Protein AF-A0A5X8MRQ5-F1 (afdb_monomer)

Secondary structure (DSSP, 8-state):
---HHHHHHHHHHHHHHHHHHTTS---TTHHHHHHHHHHHHHHHHHHHHTSTT--HHHHHHHHHHHHHHHHHHHHHHHHHHHHHH-SS-HHHHHHHHHHHHHHHHHHHHHHHHHHHHT-

Mean predicted aligned error: 6.03 Å

Foldseek 3Di:
DQPVLLLVLLVVLLVLLCVCPVVLDHDPCNLVSLVVSLVSLVVSLVSLCPDPLNDVLLNVLSVQLSVLSVVLNVLVVVLVVVVVPDDPPVVVNVVSSVSSVVSSVSSSVSSVSNSVSSD

Structure (mmCIF, N/CA/C/O backbone):
data_AF-A0A5X8MRQ5-F1
#
_entry.id   AF-A0A5X8MRQ5-F1
#
loop_
_atom_site.group_PDB
_atom_site.id
_atom_site.type_symbol
_atom_site.label_atom_id
_atom_site.label_alt_id
_atom_site.label_comp_id
_atom_site.label_asym_id
_atom_site.label_entity_id
_atom_site.label_seq_id
_atom_site.pdbx_PDB_ins_code
_atom_site.Cartn_x
_atom_site.Cartn_y
_atom_site.Cartn_z
_atom_site.occupancy
_atom_site.B_iso_or_equiv
_atom_site.auth_seq_id
_atom_site.auth_comp_id
_atom_site.auth_asym_id
_atom_site.auth_atom_id
_atom_site.pdbx_PDB_model_num
ATOM 1 N N . MET A 1 1 ? -14.031 6.960 21.372 1.00 38.12 1 MET A N 1
ATOM 2 C CA . MET A 1 1 ? -13.671 7.915 20.297 1.00 38.12 1 MET A CA 1
ATOM 3 C C . MET A 1 1 ? -13.333 7.099 19.062 1.00 38.12 1 MET A C 1
ATOM 5 O O . MET A 1 1 ? -12.522 6.192 19.183 1.00 38.12 1 MET A O 1
ATOM 9 N N . LYS A 1 2 ? -13.997 7.332 17.920 1.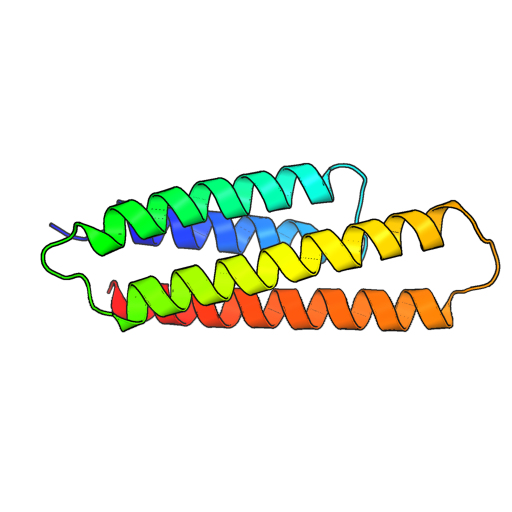00 42.25 2 LYS A N 1
ATOM 10 C CA . LYS A 1 2 ? -13.686 6.609 16.675 1.00 42.25 2 LYS A CA 1
ATOM 11 C C . LYS A 1 2 ? -12.208 6.801 16.348 1.00 42.25 2 LYS A C 1
ATOM 13 O O . LYS A 1 2 ? -11.711 7.923 16.422 1.00 42.25 2 LYS A O 1
ATOM 18 N N . ASN A 1 3 ? -11.533 5.725 15.961 1.00 59.94 3 ASN A N 1
ATOM 19 C CA . ASN A 1 3 ? -10.128 5.722 15.559 1.00 59.94 3 ASN A CA 1
ATOM 20 C C . ASN A 1 3 ? -9.953 6.344 14.150 1.00 59.94 3 ASN A C 1
ATOM 22 O O . ASN A 1 3 ? -9.235 5.834 13.293 1.00 59.94 3 ASN A O 1
ATOM 26 N N . THR A 1 4 ? -10.676 7.442 13.891 1.00 64.12 4 THR A N 1
ATOM 27 C CA . THR A 1 4 ? -10.811 8.140 12.606 1.00 64.12 4 THR A CA 1
ATOM 28 C C . THR A 1 4 ? -9.449 8.548 12.055 1.00 64.12 4 THR A C 1
ATOM 30 O O . THR A 1 4 ? -9.262 8.553 10.847 1.00 64.12 4 THR A O 1
ATOM 33 N N . SER A 1 5 ? -8.481 8.820 12.937 1.00 83.44 5 SER A N 1
ATOM 34 C CA . SER A 1 5 ? -7.095 9.097 12.556 1.00 83.44 5 SER A CA 1
ATOM 35 C C . SER A 1 5 ? -6.444 7.897 11.854 1.00 83.44 5 SER A C 1
ATOM 37 O O . SER A 1 5 ? -6.003 8.031 10.718 1.00 83.44 5 SER A O 1
ATOM 39 N N . VAL A 1 6 ? -6.486 6.699 12.457 1.00 86.50 6 VAL A N 1
ATOM 40 C CA . VAL A 1 6 ? -5.896 5.472 11.883 1.00 86.50 6 VAL A CA 1
ATOM 41 C C . VAL A 1 6 ? -6.580 5.090 10.571 1.00 86.50 6 VAL A C 1
ATOM 43 O O . VAL A 1 6 ? -5.906 4.809 9.582 1.00 86.50 6 VAL A O 1
ATOM 46 N N . ALA A 1 7 ? -7.914 5.133 10.528 1.00 88.75 7 ALA A N 1
ATOM 47 C CA . ALA A 1 7 ? -8.667 4.814 9.315 1.00 88.75 7 ALA A CA 1
ATOM 48 C C . ALA A 1 7 ? -8.362 5.788 8.158 1.00 88.75 7 ALA A C 1
ATOM 50 O O . ALA A 1 7 ? -8.247 5.357 7.010 1.00 88.75 7 ALA A O 1
ATOM 51 N N . ASN A 1 8 ? -8.190 7.081 8.457 1.00 90.62 8 ASN A N 1
ATOM 52 C CA . ASN A 1 8 ? -7.799 8.086 7.468 1.00 90.62 8 ASN A CA 1
ATOM 53 C C . ASN A 1 8 ? -6.365 7.866 6.976 1.00 90.62 8 ASN A C 1
ATOM 55 O O . ASN A 1 8 ? -6.115 7.994 5.781 1.00 90.62 8 ASN A O 1
ATOM 59 N N . THR A 1 9 ? -5.432 7.519 7.866 1.00 91.31 9 THR A N 1
ATOM 60 C CA . THR A 1 9 ? -4.049 7.208 7.485 1.00 91.31 9 THR A CA 1
ATOM 61 C C . THR A 1 9 ? -3.983 5.983 6.577 1.00 91.31 9 THR A C 1
ATOM 63 O O . THR A 1 9 ? -3.328 6.037 5.541 1.00 91.31 9 THR A O 1
ATOM 66 N N . ILE A 1 10 ? -4.716 4.914 6.903 1.00 93.00 10 ILE A N 1
ATOM 67 C CA . ILE A 1 10 ? -4.826 3.719 6.052 1.00 93.00 10 ILE A CA 1
ATOM 68 C C . ILE A 1 10 ? -5.371 4.086 4.668 1.00 93.00 10 ILE A C 1
ATOM 70 O O . ILE A 1 10 ? -4.835 3.637 3.662 1.00 93.00 10 ILE A O 1
ATOM 74 N N . GLU A 1 11 ? -6.397 4.937 4.593 1.00 93.81 11 GLU A N 1
ATOM 75 C CA . GLU A 1 11 ? -6.936 5.397 3.308 1.00 93.81 11 GLU A CA 1
ATOM 76 C C . GLU A 1 11 ? -5.951 6.266 2.512 1.00 93.81 11 GLU A C 1
ATOM 78 O O . GLU A 1 11 ? -5.920 6.192 1.286 1.00 93.81 11 GLU A O 1
ATOM 83 N N . GLN A 1 12 ? -5.147 7.095 3.178 1.00 93.81 12 GLN A N 1
ATOM 84 C CA . GLN A 1 12 ? -4.104 7.8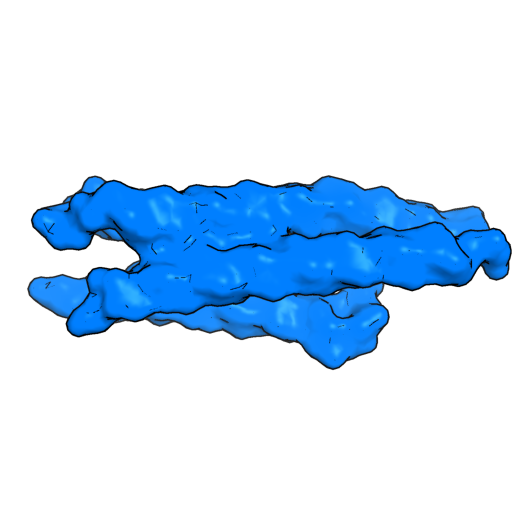70 2.501 1.00 93.81 12 GLN A CA 1
ATOM 85 C C . GLN A 1 12 ? -3.028 6.959 1.913 1.00 93.81 12 GLN A C 1
ATOM 87 O O . GLN A 1 12 ? -2.620 7.160 0.774 1.00 93.81 12 GLN A O 1
ATOM 92 N N . VAL A 1 13 ? -2.609 5.938 2.660 1.00 94.75 13 VAL A N 1
ATOM 93 C CA . VAL A 1 13 ? -1.640 4.943 2.188 1.00 94.75 13 VAL A CA 1
ATOM 94 C C . VAL A 1 13 ? -2.187 4.176 0.986 1.00 94.75 13 VAL A C 1
ATOM 96 O O . VAL A 1 13 ? -1.490 4.044 -0.014 1.00 94.75 13 VAL A O 1
ATOM 99 N N . ASP A 1 14 ? -3.447 3.745 1.052 1.00 94.62 14 ASP A N 1
ATOM 100 C CA . ASP A 1 14 ? -4.141 3.065 -0.046 1.00 94.62 14 ASP A CA 1
ATOM 101 C C . ASP A 1 14 ? -4.092 3.900 -1.339 1.00 94.62 14 ASP A C 1
ATOM 103 O O . ASP A 1 14 ? -3.694 3.406 -2.389 1.00 94.62 14 ASP A O 1
ATOM 107 N N . LYS A 1 15 ? -4.374 5.208 -1.246 1.00 93.38 15 LYS A N 1
ATOM 108 C CA . LYS A 1 15 ? -4.285 6.140 -2.385 1.00 93.38 15 LYS A CA 1
ATOM 109 C C . LYS A 1 15 ? -2.865 6.296 -2.925 1.00 93.38 15 LYS A C 1
ATOM 111 O O . LYS A 1 15 ? -2.698 6.405 -4.136 1.00 93.38 15 LYS A O 1
ATOM 116 N N . ILE A 1 16 ? -1.855 6.323 -2.052 1.00 92.38 16 ILE A N 1
ATOM 117 C CA . ILE A 1 16 ? -0.451 6.419 -2.475 1.00 92.38 16 ILE A CA 1
ATOM 118 C C . ILE A 1 16 ? -0.063 5.184 -3.289 1.00 92.38 16 ILE A C 1
ATOM 120 O O . ILE A 1 16 ? 0.504 5.339 -4.367 1.00 92.38 16 ILE A O 1
ATOM 124 N N . ILE A 1 17 ? -0.391 3.982 -2.804 1.00 91.69 17 ILE A N 1
ATOM 125 C CA . ILE A 1 17 ? -0.079 2.733 -3.510 1.00 91.69 17 ILE A CA 1
ATOM 126 C C . ILE A 1 17 ? -0.799 2.712 -4.861 1.00 91.69 17 ILE A C 1
ATOM 128 O O . ILE A 1 17 ? -0.145 2.515 -5.880 1.00 91.69 17 ILE A O 1
ATOM 132 N N . SER A 1 18 ? -2.098 3.027 -4.911 1.00 91.44 18 SER A N 1
ATOM 133 C CA . SER A 1 18 ? -2.834 3.084 -6.182 1.00 91.44 18 SER A CA 1
ATOM 134 C C . SER A 1 18 ? -2.185 4.042 -7.180 1.00 91.44 18 SER A C 1
ATOM 136 O O . SER A 1 18 ? -1.968 3.670 -8.327 1.00 91.44 18 SER A O 1
ATOM 138 N N . ALA A 1 19 ? -1.801 5.245 -6.741 1.00 88.88 19 ALA A N 1
ATOM 139 C CA . ALA A 1 19 ? -1.191 6.254 -7.606 1.00 88.88 19 ALA A CA 1
ATOM 140 C C . ALA A 1 19 ? 0.201 5.857 -8.134 1.00 88.88 19 ALA A C 1
ATOM 142 O O . ALA A 1 19 ? 0.624 6.348 -9.180 1.00 88.88 19 ALA A O 1
ATOM 143 N N . VAL A 1 20 ? 0.931 4.996 -7.416 1.00 87.06 20 VAL A N 1
ATOM 144 C CA . VAL A 1 20 ? 2.211 4.441 -7.886 1.00 87.06 20 VAL A CA 1
ATOM 145 C C . VAL A 1 20 ? 1.990 3.454 -9.039 1.00 87.06 20 VAL A C 1
ATOM 147 O O . VAL A 1 20 ? 2.793 3.417 -9.966 1.00 87.06 20 VAL A O 1
ATOM 150 N N . PHE A 1 21 ? 0.889 2.697 -9.024 1.00 84.06 21 PHE A N 1
ATOM 151 C CA . PHE A 1 21 ? 0.633 1.622 -9.991 1.00 84.06 21 PHE A CA 1
ATOM 152 C C . PHE A 1 21 ? -0.392 1.962 -11.089 1.00 84.06 21 PHE A C 1
ATOM 154 O O . PHE A 1 21 ? -0.456 1.258 -12.094 1.00 84.06 2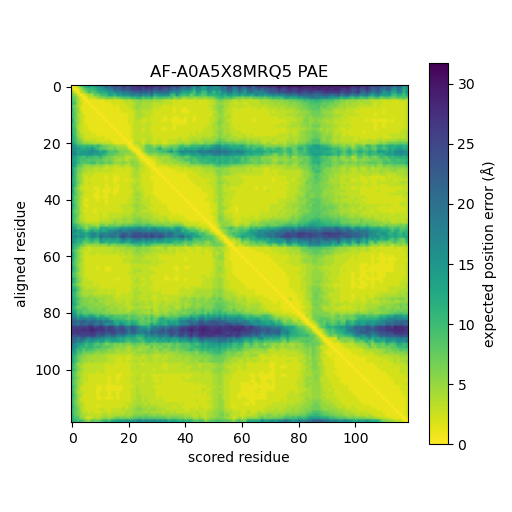1 PHE A O 1
ATOM 161 N N . GLU A 1 22 ? -1.146 3.059 -10.960 1.00 78.25 22 GLU A N 1
ATOM 162 C CA . GLU A 1 22 ? -2.241 3.453 -11.869 1.00 78.25 22 GLU A CA 1
ATOM 163 C C . GLU A 1 22 ? -1.810 3.632 -13.335 1.00 78.25 22 GLU A C 1
ATOM 165 O O . GLU A 1 22 ? -2.579 3.344 -14.248 1.00 78.25 22 GLU A O 1
ATOM 170 N N . ASN A 1 23 ? -0.568 4.063 -13.577 1.00 69.62 23 ASN A N 1
ATOM 171 C CA . ASN A 1 23 ? -0.055 4.342 -14.925 1.00 69.62 23 ASN A CA 1
ATOM 172 C C . ASN A 1 23 ? 0.818 3.221 -15.505 1.00 69.62 23 ASN A C 1
ATOM 174 O O . ASN A 1 23 ? 1.477 3.425 -16.524 1.00 69.62 23 ASN A O 1
ATOM 178 N N . SER A 1 24 ? 0.850 2.049 -14.861 1.00 67.19 24 SER A N 1
ATOM 179 C CA . SER A 1 24 ? 1.687 0.908 -15.268 1.00 67.19 24 SER A CA 1
ATOM 180 C C . SER A 1 24 ? 3.179 1.240 -15.447 1.00 67.19 24 SER A C 1
ATOM 182 O O . SER A 1 24 ? 3.883 0.599 -16.223 1.00 67.19 24 SER A O 1
ATOM 184 N N . LYS A 1 25 ? 3.663 2.286 -14.767 1.00 71.38 25 LYS A N 1
ATOM 185 C CA . LYS A 1 25 ? 5.048 2.755 -14.834 1.00 71.38 25 LYS A CA 1
ATOM 186 C C . LYS A 1 25 ? 5.494 3.242 -13.470 1.00 71.38 25 LYS A C 1
ATOM 188 O O . LYS A 1 25 ? 4.866 4.125 -12.893 1.00 71.38 25 LYS A O 1
ATOM 193 N N . LEU A 1 26 ? 6.608 2.689 -13.008 1.00 78.62 26 LEU A N 1
ATOM 194 C CA . LEU A 1 26 ? 7.329 3.193 -11.850 1.00 78.62 26 LEU A CA 1
ATOM 195 C C . LEU A 1 26 ? 8.276 4.295 -12.327 1.00 78.62 26 LEU A C 1
ATOM 197 O O . LEU A 1 26 ? 8.970 4.143 -13.330 1.00 78.62 26 LEU A O 1
ATOM 201 N N . ASP A 1 27 ? 8.272 5.420 -11.625 1.00 79.81 27 ASP A N 1
ATOM 202 C CA . ASP A 1 27 ? 9.179 6.542 -11.861 1.00 79.81 27 ASP A CA 1
ATOM 203 C C . ASP A 1 27 ? 10.165 6.713 -10.694 1.00 79.81 27 ASP A C 1
ATOM 205 O O . ASP A 1 27 ? 10.107 5.995 -9.693 1.00 79.81 27 ASP A O 1
ATOM 209 N N . LYS A 1 28 ? 11.061 7.697 -10.808 1.00 75.31 28 LYS A N 1
ATOM 210 C CA . LYS A 1 28 ? 12.063 8.018 -9.778 1.00 75.31 28 LYS A CA 1
ATOM 211 C C . LYS A 1 28 ? 11.451 8.471 -8.443 1.00 75.31 28 LYS A C 1
ATOM 213 O O . LYS A 1 28 ? 12.115 8.378 -7.417 1.00 75.31 28 LYS A O 1
ATOM 218 N N . ASP A 1 29 ? 10.191 8.902 -8.434 1.00 84.19 29 ASP A N 1
ATOM 219 C CA . ASP A 1 29 ? 9.486 9.341 -7.226 1.00 84.19 29 ASP A CA 1
ATOM 220 C C . ASP A 1 29 ? 8.766 8.179 -6.520 1.00 84.19 29 ASP A C 1
ATOM 222 O O . ASP A 1 29 ? 8.245 8.342 -5.413 1.00 84.19 29 ASP A O 1
ATOM 226 N N . THR A 1 30 ? 8.725 6.994 -7.138 1.00 85.88 30 THR A N 1
ATOM 227 C CA . THR A 1 30 ? 8.144 5.761 -6.581 1.00 85.88 30 THR A CA 1
ATOM 228 C C . THR A 1 30 ? 8.695 5.458 -5.195 1.00 85.88 30 THR A C 1
ATOM 230 O O . THR A 1 30 ? 7.924 5.279 -4.254 1.00 85.88 30 THR A O 1
ATOM 233 N N . GLU A 1 31 ? 10.020 5.448 -5.042 1.00 85.56 31 GLU A N 1
ATOM 234 C CA . GLU A 1 31 ? 10.676 5.109 -3.777 1.00 85.56 31 GLU A CA 1
ATOM 235 C C . GLU A 1 31 ? 10.269 6.081 -2.662 1.00 85.56 31 GLU A C 1
ATOM 237 O O . GLU A 1 31 ? 9.853 5.663 -1.581 1.00 85.56 31 GLU A O 1
ATOM 242 N N . THR A 1 32 ? 10.277 7.384 -2.957 1.00 89.94 32 THR A N 1
ATOM 243 C CA . THR A 1 32 ? 9.860 8.425 -2.006 1.00 89.94 32 THR A CA 1
ATOM 244 C C . THR A 1 32 ? 8.392 8.259 -1.605 1.00 89.94 32 THR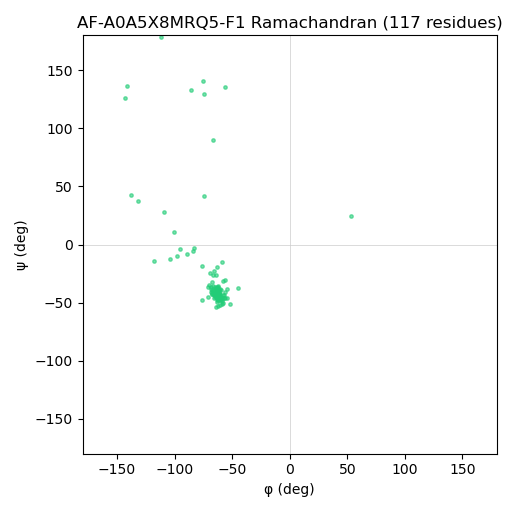 A C 1
ATOM 246 O O . THR A 1 32 ? 8.044 8.366 -0.426 1.00 89.94 32 THR A O 1
ATOM 249 N N . ARG A 1 33 ? 7.507 7.963 -2.565 1.00 91.44 33 ARG A N 1
ATOM 250 C CA . ARG A 1 33 ? 6.078 7.732 -2.300 1.00 91.44 33 ARG A CA 1
ATOM 251 C C . ARG A 1 33 ? 5.854 6.502 -1.420 1.00 91.44 33 ARG A C 1
ATOM 253 O O . ARG A 1 33 ? 5.100 6.587 -0.450 1.00 91.44 33 ARG A O 1
ATOM 260 N N . LEU A 1 34 ? 6.536 5.393 -1.696 1.00 92.00 34 LEU A N 1
ATOM 261 C CA . LEU A 1 34 ? 6.431 4.169 -0.896 1.00 92.00 34 LEU A CA 1
ATOM 262 C C . LEU A 1 34 ? 7.045 4.337 0.503 1.00 92.00 34 LEU A C 1
ATOM 264 O O . LEU A 1 34 ? 6.473 3.866 1.486 1.00 92.00 34 LEU A O 1
ATOM 268 N N . PHE A 1 35 ? 8.143 5.084 0.633 1.00 91.12 35 PHE A N 1
ATOM 269 C CA . PHE A 1 35 ? 8.712 5.443 1.934 1.00 91.12 35 PHE A CA 1
ATOM 270 C C . PHE A 1 35 ? 7.737 6.277 2.783 1.00 91.12 35 PHE A C 1
ATOM 272 O O . PHE A 1 35 ? 7.535 6.004 3.974 1.00 91.12 35 PHE A O 1
ATOM 279 N N . ASN A 1 36 ? 7.068 7.255 2.166 1.00 92.50 36 ASN A N 1
ATOM 280 C CA . ASN A 1 36 ? 6.023 8.041 2.822 1.00 92.50 36 ASN A CA 1
ATOM 281 C C . ASN A 1 36 ? 4.845 7.157 3.260 1.00 92.50 36 ASN A C 1
ATOM 283 O O . ASN A 1 36 ? 4.366 7.287 4.388 1.00 92.50 36 ASN A O 1
ATOM 287 N N . ALA A 1 37 ? 4.415 6.216 2.414 1.00 93.12 37 ALA A N 1
ATOM 288 C CA . ALA A 1 37 ? 3.381 5.240 2.750 1.00 93.12 37 ALA A CA 1
ATOM 289 C C . ALA A 1 37 ? 3.760 4.383 3.974 1.00 93.12 37 ALA A C 1
ATOM 291 O O . ALA A 1 37 ? 2.960 4.250 4.903 1.00 93.12 37 ALA A O 1
ATOM 292 N N . MET A 1 38 ? 4.991 3.866 4.036 1.00 93.81 38 MET A N 1
ATOM 293 C CA . MET A 1 38 ? 5.471 3.108 5.200 1.00 93.81 38 MET A CA 1
ATOM 294 C C . MET A 1 38 ? 5.525 3.959 6.474 1.00 93.81 38 MET A C 1
ATOM 296 O O . MET A 1 38 ? 5.124 3.495 7.540 1.00 93.81 38 MET A O 1
ATOM 300 N N . SER A 1 39 ? 5.963 5.216 6.375 1.00 92.44 39 SER A N 1
ATOM 301 C CA . SER A 1 39 ? 6.018 6.145 7.515 1.00 92.44 39 SER A CA 1
ATOM 302 C C . SER A 1 39 ? 4.625 6.451 8.084 1.00 92.44 39 SER A C 1
ATOM 304 O O . SER A 1 39 ? 4.423 6.508 9.304 1.00 92.44 39 SER A O 1
ATOM 306 N N . LEU A 1 40 ? 3.633 6.594 7.202 1.00 93.62 40 LEU A N 1
ATOM 307 C CA . LEU A 1 40 ? 2.228 6.734 7.576 1.00 93.62 40 LEU A CA 1
ATOM 308 C C . LEU A 1 40 ? 1.704 5.460 8.254 1.00 93.62 40 LEU A C 1
ATOM 310 O O . LEU A 1 40 ? 1.089 5.551 9.318 1.00 93.62 40 LEU A O 1
ATOM 314 N N . LEU A 1 41 ? 1.993 4.273 7.710 1.00 92.69 41 LEU A N 1
ATOM 315 C CA . LEU A 1 41 ? 1.588 3.010 8.337 1.00 92.69 41 LEU A CA 1
ATOM 316 C C . LEU A 1 41 ? 2.242 2.774 9.694 1.00 92.69 41 LEU A C 1
ATOM 318 O O . LEU A 1 41 ? 1.555 2.332 10.607 1.00 92.69 41 LEU A O 1
ATOM 322 N N . ALA A 1 42 ? 3.512 3.130 9.883 1.00 91.44 42 ALA A N 1
ATOM 323 C CA . ALA A 1 42 ? 4.165 3.042 11.189 1.00 91.44 42 ALA A CA 1
ATOM 324 C C . ALA A 1 42 ? 3.452 3.918 12.238 1.00 91.44 42 ALA A C 1
ATOM 326 O O . ALA A 1 42 ? 3.264 3.517 13.391 1.00 91.44 42 ALA A O 1
ATOM 327 N N . THR A 1 43 ? 2.991 5.103 11.824 1.00 89.81 43 THR A N 1
ATOM 328 C CA . THR A 1 43 ? 2.178 5.991 12.667 1.00 89.81 43 THR A CA 1
ATOM 329 C C . THR A 1 43 ? 0.820 5.364 12.987 1.00 89.81 43 THR A C 1
ATOM 331 O O . THR A 1 43 ? 0.408 5.347 14.150 1.00 89.81 43 THR A O 1
ATOM 334 N N . ALA A 1 44 ? 0.145 4.806 11.978 1.00 88.75 44 ALA A N 1
ATOM 335 C CA . ALA A 1 44 ? -1.134 4.117 12.132 1.00 88.75 44 ALA A CA 1
ATOM 336 C C . ALA A 1 44 ? -1.020 2.898 13.058 1.00 88.75 44 ALA A C 1
ATOM 338 O O . ALA A 1 44 ? -1.852 2.730 13.945 1.00 88.75 44 ALA A O 1
ATOM 339 N N . TYR A 1 45 ? 0.039 2.102 12.902 1.00 89.50 45 TYR A N 1
ATOM 340 C CA . TYR A 1 45 ? 0.358 0.954 13.743 1.00 89.50 45 TYR A CA 1
ATOM 341 C C . TYR A 1 45 ? 0.520 1.369 15.202 1.00 89.50 45 TYR A C 1
ATOM 343 O O . TYR A 1 45 ? -0.133 0.813 16.081 1.00 89.50 45 TYR A O 1
ATOM 351 N N . LYS A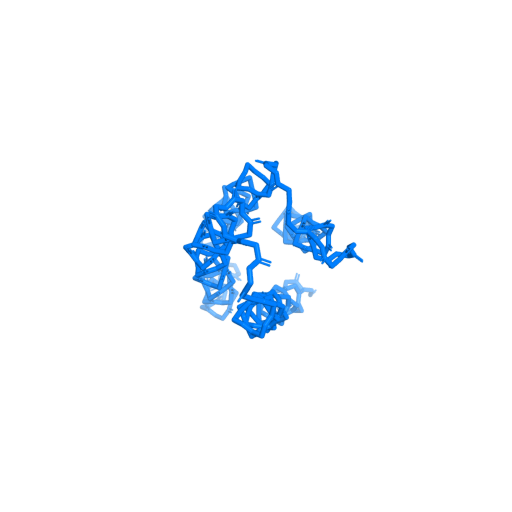 1 46 ? 1.342 2.394 15.466 1.00 88.94 46 LYS A N 1
ATOM 352 C CA . LYS A 1 46 ? 1.558 2.900 16.825 1.00 88.94 46 LYS A CA 1
ATOM 353 C C . LYS A 1 46 ? 0.258 3.414 17.443 1.00 88.94 46 LYS A C 1
ATOM 355 O O . LYS A 1 46 ? -0.011 3.144 18.605 1.00 88.94 46 LYS A O 1
ATOM 360 N N . ALA A 1 47 ? -0.559 4.141 16.688 1.00 86.00 47 ALA A N 1
ATOM 361 C CA . ALA A 1 47 ? -1.844 4.619 17.186 1.00 86.00 47 ALA A CA 1
ATOM 362 C C . ALA A 1 47 ? -2.839 3.470 17.436 1.00 86.00 47 ALA A C 1
ATOM 364 O O . ALA A 1 47 ? -3.556 3.493 18.435 1.00 86.00 47 ALA A O 1
ATOM 365 N N . ALA A 1 48 ? -2.862 2.454 16.569 1.00 84.75 48 ALA A N 1
ATOM 366 C CA . ALA A 1 48 ? -3.704 1.275 16.729 1.00 84.75 48 ALA A CA 1
ATOM 367 C C . ALA A 1 48 ? -3.298 0.446 17.954 1.00 84.75 48 ALA A C 1
ATOM 369 O O . ALA A 1 48 ? -4.173 0.075 18.726 1.00 84.75 48 ALA A O 1
ATOM 370 N N . SER A 1 49 ? -1.997 0.236 18.177 1.00 83.62 49 SER A N 1
ATOM 371 C CA . SER A 1 49 ? -1.482 -0.591 19.276 1.00 83.62 49 SER A CA 1
ATOM 372 C C . SER A 1 49 ? -1.690 0.007 20.668 1.00 83.62 49 SER A C 1
ATOM 374 O O . SER A 1 49 ? -1.748 -0.728 21.649 1.00 83.62 49 SER A O 1
ATOM 376 N N . HIS A 1 50 ? -1.817 1.333 20.765 1.00 80.19 50 HIS A N 1
ATOM 377 C CA . HIS A 1 50 ? -2.079 2.034 22.028 1.00 80.19 50 HIS A CA 1
ATOM 378 C C . HIS A 1 50 ? -3.572 2.312 22.262 1.00 80.19 50 HIS A C 1
ATOM 380 O O . HIS A 1 50 ? -3.935 2.855 23.304 1.00 80.19 50 HIS A O 1
ATOM 386 N N . ALA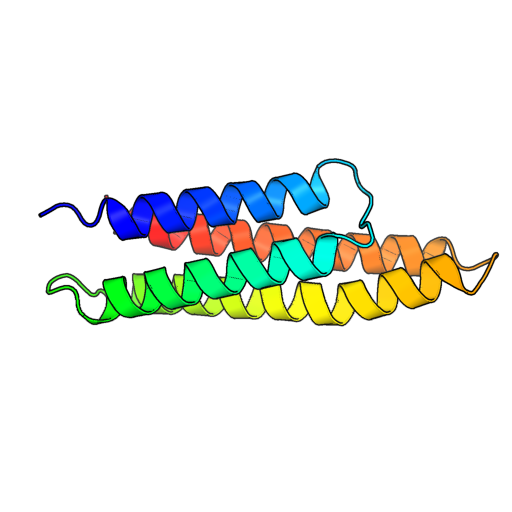 A 1 51 ? -4.447 1.987 21.306 1.00 73.19 51 ALA A N 1
ATOM 387 C CA . ALA A 1 51 ? -5.880 2.173 21.478 1.00 73.19 51 ALA A CA 1
ATOM 388 C C . ALA A 1 51 ? -6.456 1.086 22.401 1.00 73.19 51 ALA A C 1
ATOM 390 O O . ALA A 1 51 ? -6.128 -0.089 22.265 1.00 73.19 51 ALA A O 1
ATOM 391 N N . GLU A 1 52 ? -7.401 1.449 23.274 1.00 61.47 52 GLU A N 1
ATOM 392 C CA . GLU A 1 52 ? -8.136 0.491 24.130 1.00 61.47 52 GLU A CA 1
ATOM 393 C C . GLU A 1 52 ? -8.897 -0.586 23.325 1.00 61.47 52 GLU A C 1
ATOM 395 O O . GLU A 1 52 ? -9.296 -1.609 23.872 1.00 61.47 52 GLU A O 1
ATOM 400 N N . ILE A 1 53 ? -9.073 -0.372 22.014 1.00 57.38 53 ILE A N 1
ATOM 401 C CA . ILE A 1 53 ? -9.714 -1.280 21.048 1.00 57.38 53 ILE A CA 1
ATOM 402 C C . ILE A 1 53 ? -8.664 -1.885 20.090 1.00 57.38 53 ILE A C 1
ATOM 404 O O . ILE A 1 53 ? -8.955 -2.172 18.930 1.00 57.38 53 ILE A O 1
ATOM 408 N N . SER A 1 54 ? -7.409 -2.029 20.525 1.00 62.34 54 SER A N 1
ATOM 409 C CA . SER A 1 54 ? -6.363 -2.687 19.736 1.00 62.34 54 SER A CA 1
ATOM 410 C C . SER A 1 54 ? -6.686 -4.173 19.575 1.00 62.34 54 SER A C 1
ATOM 412 O O . SER A 1 54 ? -6.282 -5.005 20.387 1.00 62.34 54 SER A O 1
ATOM 414 N N . SER A 1 55 ? -7.416 -4.539 18.522 1.00 69.25 55 SER A N 1
ATOM 415 C CA . SER A 1 55 ? -7.493 -5.937 18.109 1.00 69.25 55 SER A CA 1
ATOM 416 C C . SER A 1 55 ? -6.180 -6.311 17.430 1.00 69.25 55 SER A C 1
ATOM 418 O O . SER A 1 55 ? -5.777 -5.620 16.491 1.00 69.25 55 SER A O 1
ATOM 420 N N . CYS A 1 56 ? -5.569 -7.423 17.849 1.00 74.88 56 CYS A N 1
ATOM 421 C CA . CYS A 1 56 ? -4.361 -7.988 17.228 1.00 74.88 56 CYS A CA 1
ATOM 422 C C . CYS A 1 56 ? -4.460 -7.995 15.690 1.00 74.88 56 CYS A C 1
ATOM 424 O O . CYS A 1 56 ? -3.541 -7.597 14.990 1.00 74.88 56 CYS A O 1
ATOM 426 N N . SER A 1 57 ? -5.654 -8.269 15.164 1.00 82.56 57 SER A N 1
ATOM 427 C CA . SER A 1 57 ? -5.940 -8.305 13.734 1.00 82.56 57 SER A CA 1
ATOM 428 C C . SER A 1 57 ? -5.781 -6.975 12.971 1.00 82.56 57 SER A C 1
ATOM 430 O O . SER A 1 57 ? -5.505 -7.016 11.774 1.00 82.56 57 SER A O 1
ATOM 432 N N . ILE A 1 58 ? -5.923 -5.803 13.614 1.00 86.38 58 ILE A N 1
ATOM 433 C CA . ILE A 1 58 ? -5.681 -4.496 12.963 1.00 86.38 58 ILE A CA 1
ATOM 434 C C . ILE A 1 58 ? -4.177 -4.267 12.850 1.00 86.38 58 ILE A C 1
ATOM 436 O O . ILE A 1 58 ? -3.690 -3.877 11.791 1.00 86.38 58 ILE A O 1
ATOM 440 N N . THR A 1 59 ? -3.448 -4.492 13.944 1.00 88.56 59 THR A N 1
ATOM 441 C CA . THR A 1 59 ? -1.993 -4.323 13.985 1.00 88.56 59 THR A CA 1
ATOM 442 C C . THR A 1 59 ? -1.296 -5.310 13.056 1.00 88.56 59 THR A C 1
ATOM 444 O O . THR A 1 59 ? -0.386 -4.899 12.342 1.00 88.56 59 THR A O 1
ATOM 447 N N . ASP A 1 60 ? -1.782 -6.552 12.981 1.00 91.62 60 ASP A N 1
ATOM 448 C CA . ASP A 1 60 ? -1.271 -7.580 12.070 1.00 91.62 60 ASP A CA 1
ATOM 449 C C . ASP A 1 60 ? -1.487 -7.165 10.610 1.00 91.62 60 ASP A C 1
ATOM 451 O O . ASP A 1 60 ? -0.537 -7.106 9.838 1.00 91.62 60 ASP A O 1
ATOM 455 N N . ALA A 1 61 ? -2.703 -6.741 10.249 1.00 91.75 61 ALA A N 1
ATOM 456 C CA . ALA A 1 61 ? -2.994 -6.285 8.892 1.00 91.75 61 ALA A CA 1
ATOM 457 C C . ALA A 1 61 ? -2.176 -5.039 8.490 1.00 91.75 61 ALA A C 1
ATOM 459 O O . ALA A 1 61 ? -1.749 -4.914 7.343 1.00 91.75 61 ALA A O 1
ATOM 460 N N . VAL A 1 62 ? -1.922 -4.107 9.415 1.00 91.56 62 VAL A N 1
ATOM 461 C CA . VAL A 1 62 ? -1.037 -2.963 9.139 1.00 91.56 62 VAL A CA 1
ATOM 462 C C . VAL A 1 62 ? 0.412 -3.422 8.939 1.00 91.56 62 VAL A C 1
ATOM 464 O O . VAL A 1 62 ? 1.062 -2.955 8.003 1.00 91.56 62 VAL A O 1
ATOM 467 N N . CYS A 1 63 ? 0.909 -4.354 9.756 1.00 93.31 63 CYS A N 1
ATOM 468 C CA . CYS A 1 63 ? 2.237 -4.949 9.583 1.00 93.31 63 CYS A CA 1
ATOM 469 C C . CYS A 1 63 ? 2.374 -5.678 8.240 1.00 93.31 63 CYS A C 1
ATOM 471 O O . CYS A 1 63 ? 3.341 -5.442 7.519 1.00 93.31 63 CYS A O 1
ATOM 473 N N . ASP A 1 64 ? 1.400 -6.505 7.865 1.00 95.56 64 ASP A N 1
ATOM 474 C CA . ASP A 1 64 ? 1.419 -7.254 6.605 1.00 95.56 64 ASP A CA 1
ATOM 475 C C . ASP A 1 64 ? 1.404 -6.317 5.383 1.00 95.56 64 ASP A C 1
ATOM 477 O O . ASP A 1 64 ? 2.110 -6.543 4.390 1.00 95.56 64 ASP A O 1
ATOM 481 N N . ALA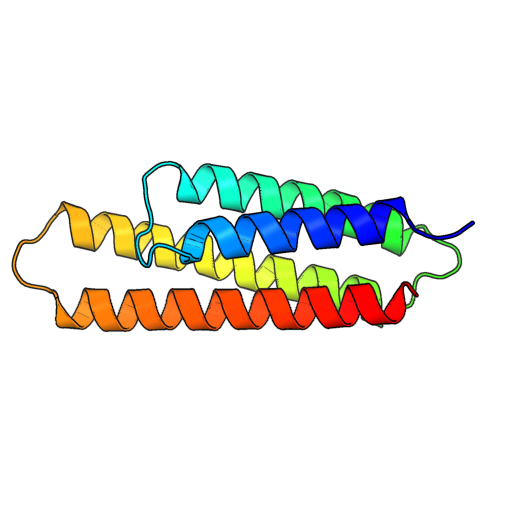 A 1 65 ? 0.670 -5.201 5.468 1.00 94.06 65 ALA A N 1
ATOM 482 C CA . ALA A 1 65 ? 0.723 -4.146 4.458 1.00 94.06 65 ALA A CA 1
ATOM 483 C C . ALA A 1 65 ? 2.122 -3.509 4.371 1.00 94.06 65 ALA A C 1
ATOM 485 O O . ALA A 1 65 ? 2.640 -3.328 3.269 1.00 94.06 65 ALA A O 1
ATOM 486 N N . MET A 1 66 ? 2.766 -3.214 5.507 1.00 94.50 66 MET A N 1
ATOM 487 C CA . MET A 1 66 ? 4.140 -2.687 5.530 1.00 94.50 66 MET A CA 1
ATOM 488 C C . MET A 1 66 ? 5.141 -3.668 4.908 1.00 94.50 66 MET A C 1
ATOM 490 O O . MET A 1 66 ? 5.997 -3.247 4.132 1.00 94.50 66 MET A O 1
ATOM 494 N N . VAL A 1 67 ? 5.019 -4.967 5.199 1.00 95.62 67 VAL A N 1
ATOM 495 C CA . VAL A 1 67 ? 5.865 -6.014 4.600 1.00 95.62 67 VAL A CA 1
ATOM 496 C C . VAL A 1 67 ? 5.696 -6.044 3.082 1.00 95.62 67 VAL A C 1
ATOM 498 O O . VAL A 1 67 ? 6.689 -6.093 2.354 1.00 95.62 67 VAL A O 1
ATOM 501 N N . SER A 1 68 ? 4.456 -5.965 2.599 1.00 94.50 68 SER A N 1
ATOM 502 C CA . SER A 1 68 ? 4.153 -5.943 1.164 1.00 94.50 68 SER A CA 1
ATOM 503 C C . SER A 1 68 ? 4.769 -4.717 0.483 1.00 94.50 68 SER A C 1
ATOM 505 O O . SER A 1 68 ? 5.472 -4.862 -0.513 1.00 94.50 68 SER A O 1
ATOM 507 N N . ILE A 1 69 ? 4.617 -3.522 1.068 1.00 92.94 69 ILE A N 1
ATOM 508 C CA . ILE A 1 69 ? 5.221 -2.282 0.548 1.00 92.94 69 ILE A CA 1
ATOM 509 C C . ILE A 1 69 ? 6.751 -2.360 0.544 1.00 92.94 69 ILE A C 1
ATOM 511 O O . ILE A 1 69 ? 7.380 -1.960 -0.430 1.00 92.94 69 ILE A O 1
ATOM 515 N N . ASN A 1 70 ? 7.368 -2.920 1.584 1.00 92.75 70 ASN A N 1
ATOM 516 C CA . ASN A 1 70 ? 8.819 -3.084 1.615 1.00 92.75 70 ASN A CA 1
ATOM 517 C C . ASN A 1 70 ? 9.315 -4.026 0.503 1.00 92.75 70 ASN A C 1
ATOM 519 O O . ASN A 1 70 ? 10.332 -3.754 -0.133 1.00 92.75 70 ASN A O 1
ATOM 523 N N . ARG A 1 71 ? 8.579 -5.110 0.219 1.00 93.62 71 ARG A N 1
ATOM 524 C CA . ARG A 1 71 ? 8.879 -6.004 -0.915 1.00 93.62 71 ARG A CA 1
ATOM 525 C C . ARG A 1 71 ? 8.753 -5.275 -2.254 1.00 93.62 71 ARG A C 1
ATOM 527 O O . ARG A 1 71 ? 9.590 -5.503 -3.123 1.00 93.62 71 ARG A O 1
ATOM 534 N N . ILE A 1 72 ? 7.778 -4.370 -2.393 1.00 92.06 72 ILE A N 1
ATOM 535 C CA . ILE A 1 72 ? 7.665 -3.485 -3.561 1.00 92.06 72 ILE A CA 1
ATOM 536 C C . ILE A 1 72 ? 8.901 -2.593 -3.679 1.00 92.06 72 ILE A C 1
ATOM 538 O O . ILE A 1 72 ? 9.444 -2.490 -4.769 1.00 92.06 72 ILE A O 1
ATOM 542 N N . CYS A 1 73 ? 9.375 -1.973 -2.594 1.00 88.62 73 CYS A N 1
ATOM 543 C CA . CYS A 1 73 ? 10.574 -1.130 -2.648 1.00 88.62 73 CYS A CA 1
ATOM 544 C C . CYS A 1 73 ? 11.799 -1.912 -3.145 1.00 88.62 73 CYS A C 1
ATOM 546 O O . CYS A 1 73 ? 12.502 -1.447 -4.038 1.00 88.62 73 CYS A O 1
ATOM 548 N N . VAL A 1 74 ? 12.026 -3.115 -2.607 1.00 88.62 74 VAL A N 1
ATOM 549 C CA . VAL A 1 74 ? 13.164 -3.964 -2.994 1.00 88.62 74 VAL A CA 1
ATOM 550 C C . VAL A 1 74 ? 13.063 -4.387 -4.461 1.00 88.62 74 VAL A C 1
ATOM 552 O O . VAL A 1 74 ? 13.984 -4.146 -5.237 1.00 88.62 74 VAL A O 1
ATOM 555 N N . ALA A 1 75 ? 11.937 -4.979 -4.867 1.00 88.12 75 ALA A N 1
ATOM 556 C CA . ALA A 1 75 ? 11.752 -5.434 -6.245 1.00 88.12 75 ALA A CA 1
ATOM 557 C C . ALA A 1 75 ? 11.675 -4.261 -7.243 1.00 88.12 75 ALA A C 1
ATOM 559 O O . ALA A 1 75 ? 12.128 -4.385 -8.377 1.00 88.12 75 ALA A O 1
ATOM 560 N N . GLY A 1 76 ? 11.143 -3.114 -6.818 1.00 87.12 76 GLY A N 1
ATOM 561 C CA . GLY A 1 76 ? 11.004 -1.908 -7.626 1.00 87.12 76 GLY A CA 1
ATOM 562 C C . GLY A 1 76 ? 12.344 -1.237 -7.902 1.00 87.12 76 GLY A C 1
ATOM 563 O O . GLY A 1 76 ? 12.553 -0.771 -9.016 1.00 87.12 76 GLY A O 1
ATOM 564 N N . SER A 1 77 ? 13.274 -1.249 -6.939 1.00 84.62 77 SER A N 1
ATOM 565 C CA . SER A 1 77 ? 14.653 -0.794 -7.164 1.00 84.62 77 SER A CA 1
ATOM 566 C C . SER A 1 77 ? 15.331 -1.629 -8.249 1.00 84.62 77 SER A C 1
ATOM 568 O O . SER A 1 77 ? 15.869 -1.071 -9.200 1.00 84.62 77 SER A O 1
ATOM 570 N N . HIS A 1 78 ? 15.222 -2.959 -8.159 1.00 81.56 78 HIS A N 1
ATOM 571 C CA . HIS A 1 78 ? 15.762 -3.866 -9.176 1.00 81.56 78 HIS A CA 1
ATOM 572 C C . HIS A 1 78 ? 15.119 -3.653 -10.551 1.00 81.56 78 HIS A C 1
ATOM 574 O O . HIS A 1 78 ? 15.829 -3.595 -11.549 1.00 81.56 78 HIS A O 1
ATOM 580 N N . TYR A 1 79 ? 13.795 -3.482 -10.602 1.00 83.19 79 TYR A N 1
ATOM 581 C CA . TYR A 1 79 ? 13.068 -3.197 -11.842 1.00 83.19 79 TYR A CA 1
ATOM 582 C C . TYR A 1 79 ? 13.490 -1.867 -12.484 1.00 83.19 79 TYR A C 1
ATOM 584 O O . TYR A 1 79 ? 13.672 -1.783 -13.694 1.00 83.19 79 TYR A O 1
ATOM 592 N N . LEU A 1 80 ? 13.660 -0.805 -11.691 1.00 80.56 80 LEU A N 1
ATOM 593 C CA . LEU A 1 80 ? 14.123 0.480 -12.216 1.00 80.56 80 LEU A CA 1
ATOM 594 C C . LEU A 1 80 ? 15.562 0.356 -12.736 1.00 80.56 80 LEU A C 1
ATOM 596 O O . LEU A 1 80 ? 15.859 0.848 -13.819 1.00 80.56 80 LEU A O 1
ATOM 600 N N . GLU A 1 81 ? 16.443 -0.340 -12.017 1.00 79.12 81 GLU A N 1
ATOM 601 C CA . GLU A 1 81 ? 17.811 -0.602 -12.475 1.00 79.12 81 GLU A CA 1
ATOM 602 C C . GLU A 1 81 ? 17.858 -1.417 -13.777 1.00 79.12 81 GLU A C 1
ATOM 604 O O . GLU A 1 81 ? 18.672 -1.094 -14.640 1.00 79.12 81 GLU A O 1
ATOM 609 N N . SER A 1 82 ? 16.991 -2.422 -13.958 1.00 73.31 82 SER A N 1
ATOM 610 C CA . SER A 1 82 ? 16.938 -3.218 -15.194 1.00 73.31 82 SER A CA 1
ATOM 611 C C . SER A 1 82 ? 16.368 -2.422 -16.370 1.00 73.31 82 SER A C 1
ATOM 613 O O . SER A 1 82 ? 16.966 -2.403 -17.443 1.00 73.31 82 SER A O 1
ATOM 615 N N . CYS A 1 83 ? 15.266 -1.691 -16.168 1.00 68.56 83 CYS A N 1
ATOM 616 C CA . CYS A 1 83 ? 14.628 -0.879 -17.211 1.00 68.56 83 CYS A CA 1
ATOM 617 C C . CYS A 1 83 ? 15.475 0.310 -17.693 1.00 68.56 83 CYS A C 1
ATOM 619 O O . CYS A 1 83 ? 15.214 0.828 -18.777 1.00 68.56 83 CYS A O 1
ATOM 621 N N . PHE A 1 84 ? 16.434 0.795 -16.895 1.00 64.69 84 PHE A N 1
ATOM 622 C CA . PHE A 1 84 ? 17.285 1.931 -17.275 1.00 64.69 84 PHE A CA 1
ATOM 623 C C . PHE A 1 84 ? 18.655 1.535 -17.843 1.00 64.69 84 PHE A C 1
ATOM 625 O O . PHE A 1 84 ? 19.346 2.425 -18.340 1.00 64.69 84 PHE A O 1
ATOM 632 N N . ASN A 1 85 ? 19.056 0.258 -17.770 1.00 64.38 85 ASN A N 1
ATOM 633 C CA . ASN A 1 85 ? 20.413 -0.174 -18.127 1.00 64.38 85 ASN A CA 1
ATOM 634 C C . ASN A 1 85 ? 20.520 -1.160 -19.309 1.00 64.38 85 ASN A C 1
ATOM 636 O O . ASN A 1 85 ? 21.632 -1.290 -19.810 1.00 64.38 85 ASN A O 1
ATOM 640 N N . ASP A 1 86 ? 19.444 -1.802 -19.788 1.00 61.06 86 ASP A N 1
ATOM 641 C CA . ASP A 1 86 ? 19.518 -2.733 -20.934 1.00 61.06 86 ASP A CA 1
ATOM 642 C C . ASP A 1 86 ? 18.305 -2.638 -21.883 1.00 61.06 86 ASP A C 1
ATOM 644 O O . ASP A 1 86 ? 17.157 -2.578 -21.443 1.00 61.06 86 ASP A O 1
ATOM 648 N N . ASP A 1 87 ? 18.584 -2.653 -23.195 1.00 55.72 87 ASP A N 1
ATOM 649 C CA . ASP A 1 87 ? 17.633 -2.446 -24.307 1.00 55.72 87 ASP A CA 1
ATOM 650 C C . ASP A 1 87 ? 16.839 -3.712 -24.729 1.00 55.72 87 ASP A C 1
ATOM 652 O O . ASP A 1 87 ? 15.970 -3.605 -25.586 1.00 55.72 87 ASP A O 1
ATOM 656 N N . ASP A 1 88 ? 17.077 -4.899 -24.149 1.00 55.28 88 ASP A N 1
ATOM 657 C CA . ASP A 1 88 ? 16.522 -6.175 -24.666 1.00 55.28 88 ASP A CA 1
ATOM 658 C C . ASP A 1 88 ? 15.998 -7.135 -23.570 1.00 55.28 88 ASP A C 1
ATOM 660 O O . ASP A 1 88 ? 16.237 -8.343 -23.616 1.00 55.28 88 ASP A O 1
ATOM 664 N N . ASN A 1 89 ? 15.279 -6.631 -22.558 1.00 65.25 89 ASN A N 1
ATOM 665 C CA . ASN A 1 89 ? 14.762 -7.485 -21.472 1.00 65.25 89 ASN A CA 1
ATOM 666 C C . ASN A 1 89 ? 13.274 -7.269 -21.134 1.00 65.25 89 ASN A C 1
ATOM 668 O O . ASN A 1 89 ? 12.852 -7.324 -19.976 1.00 65.25 89 ASN A O 1
ATOM 672 N N . ASP A 1 90 ? 12.464 -7.022 -22.167 1.00 69.00 90 ASP A N 1
ATOM 673 C CA . ASP A 1 90 ? 11.023 -6.753 -22.059 1.00 69.00 90 ASP A CA 1
ATOM 674 C C . ASP A 1 90 ? 10.250 -7.849 -21.305 1.00 69.00 90 ASP A C 1
ATOM 676 O O . ASP A 1 90 ? 9.379 -7.532 -20.493 1.00 69.00 90 ASP A O 1
ATOM 680 N N . ASP A 1 91 ? 10.599 -9.126 -21.495 1.00 72.94 91 ASP A N 1
ATOM 681 C CA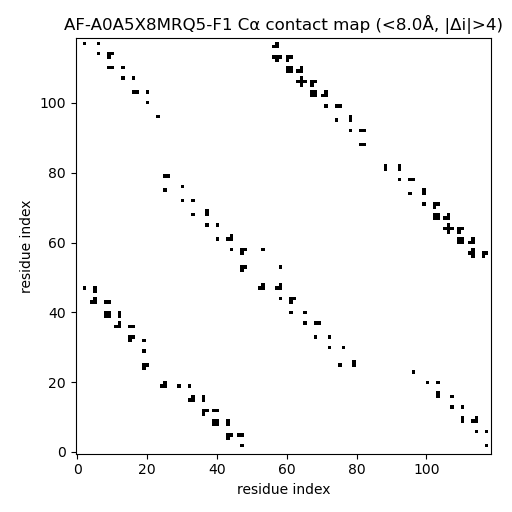 . ASP A 1 91 ? 9.947 -10.245 -20.801 1.00 72.94 91 ASP A CA 1
ATOM 682 C C . ASP A 1 91 ? 10.235 -10.234 -19.288 1.00 72.94 91 ASP A C 1
ATOM 684 O O . ASP A 1 91 ? 9.322 -10.417 -18.476 1.00 72.94 91 ASP A O 1
ATOM 688 N N . GLU A 1 92 ? 11.483 -9.972 -18.883 1.00 75.88 92 GLU A N 1
ATOM 689 C CA . GLU A 1 92 ? 11.864 -9.868 -17.468 1.00 75.88 92 GLU A CA 1
ATOM 690 C C . GLU A 1 92 ? 11.219 -8.640 -16.814 1.00 75.88 92 GLU A C 1
ATOM 692 O O . GLU A 1 92 ? 10.670 -8.734 -15.712 1.00 75.88 92 GLU A O 1
ATOM 697 N N . ASN A 1 93 ? 11.184 -7.513 -17.528 1.00 77.25 93 ASN A N 1
ATOM 698 C CA . ASN A 1 93 ? 10.507 -6.299 -17.083 1.00 77.25 93 ASN A CA 1
ATOM 699 C C . ASN A 1 93 ? 8.994 -6.536 -16.912 1.00 77.25 93 ASN A C 1
ATOM 701 O O . ASN A 1 93 ? 8.420 -6.139 -15.895 1.00 77.25 93 ASN A O 1
ATOM 705 N N . CYS A 1 94 ? 8.336 -7.243 -17.836 1.00 80.38 94 CYS A N 1
ATOM 706 C CA . CYS A 1 94 ? 6.924 -7.607 -17.697 1.00 80.38 94 CYS A CA 1
ATOM 707 C C . CYS A 1 94 ? 6.664 -8.513 -16.484 1.00 80.38 94 CYS A C 1
ATOM 709 O O . CYS A 1 94 ? 5.711 -8.271 -15.737 1.00 80.38 94 CYS A O 1
ATOM 711 N N . ILE A 1 95 ? 7.505 -9.527 -16.255 1.00 84.56 95 ILE A N 1
ATOM 712 C CA . ILE A 1 95 ? 7.382 -10.429 -15.097 1.00 84.56 95 ILE A CA 1
ATOM 713 C C . ILE A 1 95 ? 7.570 -9.654 -13.787 1.00 84.56 95 ILE A C 1
ATOM 715 O O . ILE A 1 95 ? 6.766 -9.793 -12.861 1.00 84.56 95 ILE A O 1
ATOM 719 N N . MET A 1 96 ? 8.593 -8.801 -13.715 1.00 87.06 96 MET A N 1
ATOM 720 C CA . MET A 1 96 ? 8.877 -7.986 -12.534 1.00 87.06 96 MET A CA 1
ATOM 721 C C . MET A 1 96 ? 7.772 -6.965 -12.26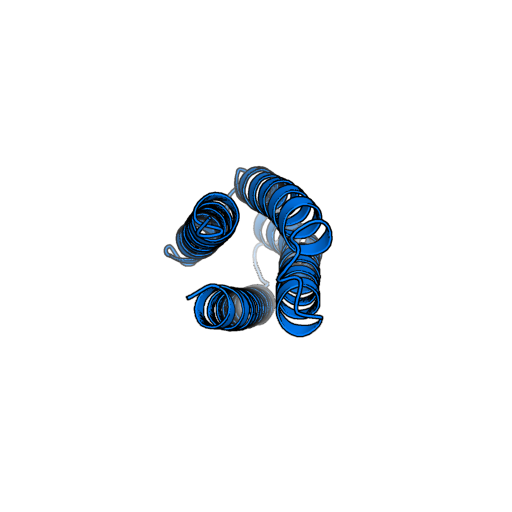1 1.00 87.06 96 MET A C 1
ATOM 723 O O . MET A 1 96 ? 7.342 -6.820 -11.116 1.00 87.06 96 MET A O 1
ATOM 727 N N . PHE A 1 97 ? 7.242 -6.305 -13.293 1.00 87.25 97 PHE A N 1
ATOM 728 C CA . PHE A 1 97 ? 6.107 -5.398 -13.133 1.00 87.25 97 PHE A CA 1
ATOM 729 C C . PHE A 1 97 ? 4.837 -6.134 -12.666 1.00 87.25 97 PHE A C 1
ATOM 731 O O . PHE A 1 97 ? 4.095 -5.624 -11.819 1.00 87.25 97 PHE A O 1
ATOM 738 N N . GLY A 1 98 ? 4.614 -7.360 -13.153 1.00 88.88 98 GLY A N 1
ATOM 739 C CA . GLY A 1 98 ? 3.558 -8.251 -12.669 1.00 88.88 98 GLY A CA 1
ATOM 740 C C . GLY A 1 98 ? 3.690 -8.551 -11.173 1.00 88.88 98 GLY A C 1
ATOM 741 O O . GLY A 1 98 ? 2.750 -8.315 -10.417 1.00 88.88 98 GLY A O 1
ATOM 742 N N . LEU A 1 99 ? 4.884 -8.951 -10.721 1.00 91.38 99 LEU A N 1
ATOM 743 C CA . LEU A 1 99 ? 5.171 -9.172 -9.299 1.00 91.38 99 LEU A CA 1
ATOM 744 C C . LEU A 1 99 ? 4.897 -7.920 -8.451 1.00 91.38 99 LEU A C 1
ATOM 746 O O . LEU A 1 99 ? 4.312 -8.012 -7.372 1.00 91.38 99 LEU A O 1
ATOM 750 N N . LEU A 1 100 ? 5.312 -6.742 -8.921 1.00 91.81 100 LEU A N 1
ATOM 751 C CA . LEU A 1 100 ? 5.096 -5.481 -8.204 1.00 91.81 100 LEU A CA 1
ATOM 752 C C . LEU A 1 100 ? 3.605 -5.150 -8.081 1.00 91.81 100 LEU A C 1
ATOM 754 O O . LEU A 1 100 ? 3.156 -4.704 -7.024 1.00 91.81 100 LEU A O 1
ATOM 758 N N . THR A 1 101 ? 2.833 -5.437 -9.129 1.00 91.19 101 THR A N 1
ATOM 759 C CA . THR A 1 101 ? 1.376 -5.278 -9.130 1.00 91.19 101 THR A CA 1
ATOM 760 C C . THR A 1 101 ? 0.703 -6.246 -8.151 1.00 91.19 101 THR A C 1
ATOM 762 O O . THR A 1 101 ? -0.171 -5.828 -7.390 1.00 91.19 101 THR A O 1
ATOM 765 N N . ASP A 1 102 ? 1.133 -7.508 -8.101 1.00 93.88 102 ASP A N 1
ATOM 766 C CA . ASP A 1 102 ? 0.601 -8.506 -7.162 1.00 93.88 102 ASP A CA 1
ATOM 767 C C . ASP A 1 102 ? 0.862 -8.107 -5.702 1.00 93.88 102 ASP A C 1
ATOM 769 O O . ASP A 1 102 ? -0.030 -8.177 -4.852 1.00 93.88 102 ASP A O 1
ATOM 773 N N . LEU A 1 103 ? 2.068 -7.611 -5.407 1.00 94.19 103 LEU A N 1
ATOM 774 C CA . LEU A 1 103 ? 2.422 -7.104 -4.079 1.00 94.19 103 LEU A CA 1
ATOM 775 C C . LEU A 1 103 ? 1.606 -5.861 -3.696 1.00 94.19 103 LEU A C 1
ATOM 777 O O . LEU A 1 103 ? 1.215 -5.710 -2.535 1.00 94.19 103 LEU A O 1
ATOM 781 N N . ALA A 1 104 ? 1.316 -4.976 -4.654 1.00 92.69 104 ALA A N 1
ATOM 782 C CA . ALA A 1 104 ? 0.454 -3.819 -4.428 1.00 92.69 104 ALA A CA 1
ATOM 783 C C . ALA A 1 104 ? -0.979 -4.250 -4.087 1.00 92.69 104 ALA A C 1
ATOM 785 O O . ALA A 1 104 ? -1.563 -3.768 -3.114 1.00 92.69 104 ALA A O 1
ATOM 786 N N . GLN A 1 105 ? -1.533 -5.211 -4.831 1.00 94.56 105 GLN A N 1
ATOM 787 C CA . GLN A 1 105 ? -2.848 -5.791 -4.543 1.00 94.56 105 GLN A CA 1
ATOM 788 C C . GLN A 1 105 ? -2.890 -6.473 -3.171 1.00 94.56 105 GLN A C 1
ATOM 790 O O . GLN A 1 105 ? -3.876 -6.337 -2.438 1.00 94.56 105 GLN A O 1
ATOM 795 N N . GLU A 1 106 ? -1.819 -7.173 -2.797 1.00 95.31 106 GLU A N 1
ATOM 796 C CA . GLU A 1 106 ? -1.675 -7.768 -1.473 1.00 95.31 106 GLU A CA 1
ATOM 797 C C . GLU A 1 106 ? -1.707 -6.688 -0.373 1.00 95.31 106 GLU A C 1
ATOM 799 O O . GLU A 1 106 ? -2.491 -6.805 0.577 1.00 95.31 106 GLU A O 1
ATOM 804 N N . ALA A 1 107 ? -0.963 -5.589 -0.541 1.00 94.25 107 ALA A N 1
ATOM 805 C CA . ALA A 1 107 ? -0.999 -4.453 0.378 1.00 94.25 107 ALA A CA 1
ATOM 806 C C . ALA A 1 107 ? -2.416 -3.856 0.500 1.00 94.25 107 ALA A C 1
ATOM 808 O O . ALA A 1 107 ? -2.929 -3.711 1.613 1.00 94.25 107 ALA A O 1
ATOM 809 N N . HIS A 1 108 ? -3.097 -3.591 -0.622 1.00 95.25 108 HIS A N 1
ATOM 810 C CA . HIS A 1 108 ? -4.481 -3.094 -0.640 1.00 95.25 108 HIS A CA 1
ATOM 811 C C . HIS A 1 108 ? -5.443 -4.008 0.128 1.00 95.25 108 HIS A C 1
ATOM 813 O O . HIS A 1 108 ? -6.311 -3.542 0.876 1.00 95.25 108 HIS A O 1
ATOM 819 N N . ARG A 1 109 ? -5.288 -5.329 -0.017 1.00 96.19 109 ARG A N 1
ATOM 820 C CA . ARG A 1 109 ? -6.109 -6.310 0.698 1.00 96.19 109 ARG A CA 1
ATOM 821 C C . ARG A 1 109 ? -5.942 -6.172 2.210 1.00 96.19 109 ARG A C 1
ATOM 823 O O . ARG A 1 109 ? -6.951 -6.115 2.916 1.00 96.19 109 ARG A O 1
ATOM 830 N N . TYR A 1 110 ? -4.710 -6.084 2.705 1.00 95.81 110 TYR A N 1
ATOM 831 C CA . TYR A 1 110 ? -4.456 -5.931 4.139 1.00 95.81 110 TYR A CA 1
ATOM 832 C C . TYR A 1 110 ? -4.963 -4.586 4.679 1.00 95.81 110 TYR A C 1
ATOM 834 O O . TYR A 1 110 ? -5.646 -4.550 5.705 1.00 95.81 110 TYR A O 1
ATOM 842 N N . LEU A 1 111 ? -4.764 -3.489 3.941 1.00 93.56 111 LEU A N 1
ATOM 843 C CA . LEU A 1 111 ? -5.306 -2.172 4.302 1.00 93.56 111 LEU A CA 1
ATOM 844 C C . LEU A 1 111 ? -6.838 -2.187 4.400 1.00 93.56 111 LEU A C 1
ATOM 846 O O . LEU A 1 111 ? -7.420 -1.613 5.326 1.00 93.56 111 LEU A O 1
ATOM 850 N N . LYS A 1 112 ? -7.514 -2.901 3.494 1.00 93.62 112 LYS A N 1
ATOM 851 C CA . LYS A 1 112 ? -8.971 -3.084 3.532 1.00 93.62 112 LYS A CA 1
ATOM 852 C C . LYS A 1 112 ? -9.431 -3.898 4.744 1.00 93.62 112 LYS A C 1
ATOM 854 O O . LYS A 1 112 ? -10.462 -3.556 5.336 1.00 93.62 112 LYS A O 1
ATOM 859 N N . VAL A 1 113 ? -8.694 -4.943 5.128 1.00 92.00 113 VAL A N 1
ATOM 860 C CA . VAL A 1 113 ? -8.965 -5.723 6.350 1.00 92.00 113 VAL A CA 1
ATOM 861 C C . VAL A 1 113 ? -8.871 -4.819 7.578 1.00 92.00 113 VAL A C 1
ATOM 863 O O . VAL A 1 113 ? -9.848 -4.714 8.323 1.00 92.00 113 VAL A O 1
ATOM 866 N N . ALA A 1 114 ? -7.767 -4.080 7.727 1.00 89.75 114 ALA A N 1
ATOM 867 C CA . ALA A 1 114 ? -7.574 -3.141 8.831 1.00 89.75 114 ALA A CA 1
ATOM 868 C C . ALA A 1 114 ? -8.690 -2.080 8.882 1.00 89.75 114 ALA A C 1
ATOM 870 O O . ALA A 1 114 ? -9.300 -1.852 9.926 1.00 89.75 114 ALA A O 1
ATOM 871 N N . LYS A 1 115 ? -9.040 -1.477 7.736 1.00 89.38 115 LYS A N 1
ATOM 872 C CA . LYS A 1 115 ? -10.114 -0.471 7.641 1.00 89.38 115 LYS A CA 1
ATOM 873 C C . LYS A 1 115 ? -11.486 -1.026 8.024 1.00 89.38 115 LYS A C 1
ATOM 875 O O . LYS A 1 115 ? -12.289 -0.299 8.601 1.00 89.38 115 LYS A O 1
ATOM 880 N N . THR A 1 116 ? -11.770 -2.285 7.693 1.00 87.69 116 THR A N 1
ATOM 881 C CA . THR A 1 116 ? -13.048 -2.936 8.027 1.00 87.69 116 THR A CA 1
ATOM 882 C C . THR A 1 116 ? -13.178 -3.164 9.528 1.00 87.69 116 THR A C 1
ATOM 884 O O . THR A 1 116 ? -14.254 -2.963 10.074 1.00 87.69 116 THR A O 1
ATOM 887 N N . GLN A 1 117 ? -12.083 -3.519 10.198 1.00 84.75 117 GLN A N 1
ATOM 888 C CA . GLN A 1 117 ? -12.061 -3.769 11.642 1.00 84.75 117 GLN A CA 1
ATOM 889 C C . GLN A 1 117 ? -12.084 -2.487 12.489 1.00 84.75 117 GLN A C 1
ATOM 891 O O . GLN A 1 117 ? -12.418 -2.532 13.667 1.00 84.75 117 GLN A O 1
ATOM 896 N N . LEU A 1 118 ? -11.752 -1.337 11.894 1.00 80.88 118 LEU A N 1
ATOM 897 C CA . LEU A 1 118 ? -11.814 -0.018 12.537 1.00 80.88 118 LEU A CA 1
ATOM 898 C C . LEU A 1 118 ? -13.210 0.639 12.496 1.00 80.88 118 LEU A C 1
ATOM 900 O O . LEU A 1 118 ? -13.371 1.734 13.046 1.00 80.88 118 LEU A O 1
ATOM 904 N N . ARG A 1 119 ? -14.184 0.036 11.799 1.00 71.25 119 ARG A N 1
ATOM 905 C CA . ARG A 1 119 ? -15.561 0.542 11.655 1.00 71.25 119 ARG A CA 1
ATOM 906 C C . ARG A 1 119 ? -16.468 0.032 12.763 1.00 71.25 119 ARG A C 1
ATOM 908 O O . ARG A 1 119 ? -17.267 0.872 13.239 1.00 71.25 119 ARG A O 1
#

Sequence (119 aa):
MKNTSVANTIEQVDKIISAVFENSKLDKDTETRLFNAMSLLATAYKAASHAEISSCSITDAVCDAMVSINRICVAGSHYLESCFNDDDNDDENCIMFGLLTDLAQEAHRYLKVAKTQLR

Nearest PDB structures (foldseek):
  6egc-assembly1_A  TM=5.104E-01  e=1.515E-01  synthetic construct
  6r6n-assembly1_A  TM=5.721E-01  e=1.525E+00  Candidatus Kuenenia stuttgartensis
  5h5m-assembly1_A  TM=6.099E-01  e=4.482E+00  Caenorhabditis elegans

pLDDT: mean 84.01, std 11.84, range [38.12, 96.19]

Radius of gyration: 15.51 Å; Cα contacts (8 Å, |Δi|>4): 109; chains: 1; bounding box: 36×20×49 Å

Organism: NCBI:txid1967642

Solvent-accessible surface area (backbone atoms only — not comparable to full-atom values): 6471 Å² total; per-residue (Å²): 129,82,58,58,67,40,49,50,40,46,53,51,33,49,52,50,55,47,66,47,52,72,76,80,53,81,58,90,60,42,61,60,50,52,50,52,35,45,55,44,45,54,51,29,36,56,54,42,68,72,37,98,80,49,49,68,68,41,48,48,21,46,50,53,21,46,53,26,52,52,50,35,51,58,53,46,51,53,46,51,55,50,70,75,72,55,96,85,49,67,68,61,52,52,53,50,52,49,52,44,50,52,32,50,53,52,21,50,50,23,45,50,53,25,46,60,76,68,110